Protein AF-A0A6I1Z0A9-F1 (afdb_monomer_lite)

Secondary structure (DSSP, 8-state):
-BS-EEES-SSEEEE-TT--S--EEES-EEES-SSEEEEEEEEEEEEES-EEE-SS---PPPEEEEEE-TT-B--SSS--GGGGGG-S-EEEEE-TTS-EEEEETTEE---

Foldseek 3Di:
DAFEEFEQAQAEAAECVPPQEEDEAEHYEFEAHAAAPAEYQHHAYAYAQYAYDYDPYDYAWHHDYHHYDPNYDTDHPHHDPVCVQQAADWDWDADPVRDIFIGHVNHTDTD

Sequence (111 aa):
MRHDIACNNGHHGFTYNSNPGTMTISNNAGIDNTERNFAFDAGTSVFRSNTSCRFAVSGSNDKISGDADSSNQFWTGTNGSRCSSYSGALGWSFASDGHLTVTFGGTVVNP

Radius of gyration: 13.74 Å; chains: 1; bounding box: 31×29×35 Å

pLDDT: mean 96.53, std 3.13, range [77.81, 98.88]

Structure (mmCIF, N/CA/C/O backbone):
data_AF-A0A6I1Z0A9-F1
#
_entry.id   AF-A0A6I1Z0A9-F1
#
loop_
_atom_site.group_PDB
_atom_site.id
_atom_site.type_symbol
_atom_site.label_atom_id
_atom_site.label_alt_id
_atom_site.label_comp_id
_atom_site.label_asym_id
_atom_site.label_entity_id
_atom_site.label_seq_id
_atom_site.pdbx_PDB_ins_code
_atom_site.Cartn_x
_atom_site.Cartn_y
_atom_site.Cartn_z
_atom_site.occupancy
_atom_site.B_iso_or_equiv
_atom_site.auth_seq_id
_atom_site.auth_comp_id
_atom_site.auth_asym_id
_atom_site.auth_atom_id
_atom_site.pdbx_PDB_model_num
ATOM 1 N N . MET A 1 1 ? 0.526 -13.430 1.356 1.00 90.50 1 MET A N 1
ATOM 2 C CA . MET A 1 1 ? 0.193 -12.251 2.175 1.00 90.50 1 MET A CA 1
ATOM 3 C C . MET A 1 1 ? -1.216 -11.809 1.848 1.00 90.50 1 MET A C 1
ATOM 5 O O . MET A 1 1 ? -1.494 -11.618 0.660 1.00 90.50 1 MET A O 1
ATOM 9 N N . ARG A 1 2 ? -2.106 -11.749 2.844 1.00 96.62 2 ARG A N 1
ATOM 10 C CA . ARG A 1 2 ? -3.529 -11.536 2.583 1.00 96.62 2 ARG A CA 1
ATOM 11 C C . ARG A 1 2 ? -4.280 -10.981 3.790 1.00 96.62 2 ARG A C 1
ATOM 13 O O . ARG A 1 2 ? -4.149 -11.539 4.870 1.00 96.62 2 ARG A O 1
ATOM 20 N N . HIS A 1 3 ? -5.168 -10.016 3.532 1.00 96.06 3 HIS A N 1
ATOM 21 C CA . HIS A 1 3 ? -6.021 -9.346 4.523 1.00 96.06 3 HIS A CA 1
ATOM 22 C C . HIS A 1 3 ? -5.233 -8.512 5.542 1.00 96.06 3 HIS A C 1
ATOM 24 O O . HIS A 1 3 ? -5.661 -8.335 6.679 1.00 96.06 3 HIS A O 1
ATOM 30 N N . ASP A 1 4 ? -4.092 -7.971 5.113 1.00 97.50 4 ASP A N 1
ATOM 31 C CA . ASP A 1 4 ? -3.189 -7.198 5.959 1.00 97.50 4 ASP A CA 1
ATOM 32 C C . ASP A 1 4 ? -3.261 -5.690 5.661 1.00 97.50 4 ASP A C 1
ATOM 34 O O . ASP A 1 4 ? -3.508 -5.261 4.527 1.00 97.50 4 ASP A O 1
ATOM 38 N N . ILE A 1 5 ? -2.980 -4.871 6.681 1.00 98.06 5 ILE A N 1
ATOM 39 C CA . ILE A 1 5 ? -2.839 -3.413 6.560 1.00 98.06 5 ILE A CA 1
ATOM 40 C C . ILE A 1 5 ? -1.430 -3.007 6.996 1.00 98.06 5 ILE A C 1
ATOM 42 O O . ILE A 1 5 ? -1.040 -3.249 8.135 1.00 98.06 5 ILE A O 1
ATOM 46 N N . ALA A 1 6 ? -0.684 -2.345 6.111 1.00 97.94 6 ALA A N 1
ATOM 47 C CA . ALA A 1 6 ? 0.597 -1.717 6.429 1.00 97.94 6 ALA A CA 1
ATOM 48 C C . ALA A 1 6 ? 0.433 -0.195 6.397 1.00 97.94 6 ALA A C 1
ATOM 50 O O . ALA A 1 6 ? 0.198 0.378 5.330 1.00 97.94 6 ALA A O 1
ATOM 51 N N . CYS A 1 7 ? 0.532 0.453 7.557 1.00 96.44 7 CYS A N 1
ATOM 52 C CA . CYS A 1 7 ? 0.209 1.867 7.721 1.00 96.44 7 CYS A CA 1
ATOM 53 C C . CYS A 1 7 ? 1.338 2.616 8.432 1.00 96.44 7 CYS A C 1
ATOM 55 O O . CYS A 1 7 ? 1.746 2.201 9.515 1.00 96.44 7 CYS A O 1
ATOM 57 N N . ASN A 1 8 ? 1.800 3.731 7.855 1.00 96.38 8 ASN A N 1
ATOM 58 C CA . ASN A 1 8 ? 2.808 4.619 8.452 1.00 96.38 8 ASN A CA 1
ATOM 59 C C . ASN A 1 8 ? 4.110 3.914 8.890 1.00 96.38 8 ASN A C 1
ATOM 61 O O . ASN A 1 8 ? 4.763 4.344 9.845 1.00 96.38 8 ASN A O 1
ATOM 65 N N . ASN A 1 9 ? 4.523 2.838 8.209 1.00 97.19 9 ASN A N 1
ATOM 66 C CA . ASN A 1 9 ? 5.834 2.251 8.473 1.00 97.19 9 ASN A CA 1
ATOM 67 C C . ASN A 1 9 ? 6.932 3.246 8.082 1.00 97.19 9 ASN A C 1
ATOM 69 O O . ASN A 1 9 ? 6.832 3.925 7.058 1.00 97.19 9 ASN A O 1
ATOM 73 N N . GLY A 1 10 ? 8.036 3.245 8.835 1.00 97.00 10 GLY A N 1
ATOM 74 C CA . GLY A 1 10 ? 9.167 4.157 8.626 1.00 97.00 10 GL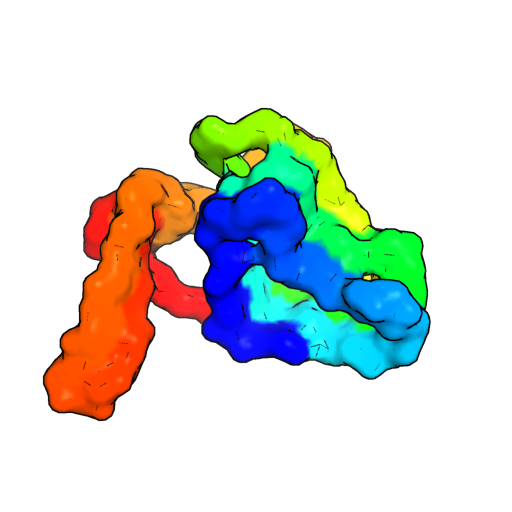Y A CA 1
ATOM 75 C C . GLY A 1 10 ? 9.907 4.004 7.290 1.00 97.00 10 GLY A C 1
ATOM 76 O O . GLY A 1 10 ? 10.783 4.812 6.997 1.00 97.00 10 GLY A O 1
ATOM 77 N N . HIS A 1 11 ? 9.563 2.999 6.478 1.00 95.94 11 HIS A N 1
ATOM 78 C CA . HIS A 1 11 ? 10.139 2.771 5.155 1.00 95.94 11 HIS A CA 1
ATOM 79 C C . HIS A 1 11 ? 9.083 2.241 4.173 1.00 95.94 11 HIS A C 1
ATOM 81 O O . HIS A 1 11 ? 8.279 3.013 3.653 1.00 95.94 11 HIS A O 1
ATOM 87 N N . HIS A 1 12 ? 9.046 0.932 3.915 1.00 97.62 12 HIS A N 1
ATOM 88 C CA . HIS A 1 12 ? 8.056 0.310 3.039 1.00 97.62 12 HIS A CA 1
ATOM 89 C C . HIS A 1 12 ? 6.916 -0.356 3.820 1.00 97.62 12 HIS A C 1
ATOM 91 O O . HIS A 1 12 ? 7.083 -0.741 4.978 1.00 97.62 12 HIS A O 1
ATOM 97 N N . GLY A 1 13 ? 5.773 -0.533 3.156 1.00 98.12 13 GLY A N 1
ATOM 98 C CA . GLY A 1 13 ? 4.671 -1.362 3.639 1.00 98.12 13 GLY A CA 1
ATOM 99 C C . GLY A 1 13 ? 4.933 -2.844 3.376 1.00 98.12 13 GLY A C 1
ATOM 100 O O . GLY A 1 13 ? 5.475 -3.556 4.217 1.00 98.12 13 GLY A O 1
ATOM 101 N N . PHE A 1 14 ? 4.573 -3.298 2.178 1.00 98.44 14 PHE A N 1
ATOM 102 C CA . PHE A 1 14 ? 4.742 -4.677 1.727 1.00 98.44 14 PHE A CA 1
ATOM 103 C C . PHE A 1 14 ? 5.932 -4.796 0.782 1.00 98.44 14 PHE A C 1
ATOM 105 O O . PHE A 1 14 ? 6.053 -4.012 -0.162 1.00 98.44 14 PHE A O 1
ATOM 112 N N . THR A 1 15 ? 6.802 -5.781 1.006 1.00 97.62 15 THR A N 1
ATOM 113 C CA . THR A 1 15 ? 8.034 -5.934 0.224 1.00 97.62 15 THR A CA 1
ATOM 114 C C . THR A 1 15 ? 8.291 -7.379 -0.174 1.00 97.62 15 THR A C 1
ATOM 116 O O . THR A 1 15 ? 7.865 -8.314 0.504 1.00 97.62 15 THR A O 1
ATOM 119 N N . TYR A 1 16 ? 9.037 -7.557 -1.265 1.00 96.56 16 TYR A N 1
ATOM 120 C CA . TYR A 1 16 ? 9.557 -8.871 -1.647 1.00 96.56 16 TYR A CA 1
ATOM 121 C C . TYR A 1 16 ? 10.778 -9.309 -0.830 1.00 96.56 16 TYR A C 1
ATOM 123 O O . TYR A 1 16 ? 11.138 -10.481 -0.863 1.00 96.56 16 TYR A O 1
ATOM 131 N N . ASN A 1 17 ? 11.424 -8.375 -0.120 1.00 95.50 17 ASN A N 1
ATOM 132 C CA . ASN A 1 17 ? 12.659 -8.581 0.640 1.00 95.50 17 ASN A CA 1
ATOM 133 C C . ASN A 1 17 ? 13.692 -9.454 -0.102 1.00 95.50 17 ASN A C 1
ATOM 135 O O . ASN A 1 17 ? 14.210 -10.431 0.437 1.00 95.50 17 ASN A O 1
ATOM 139 N N . SER A 1 18 ? 13.939 -9.123 -1.373 1.00 96.31 18 SER A N 1
ATOM 140 C CA . SER A 1 18 ? 14.875 -9.840 -2.248 1.00 96.31 18 SER A CA 1
ATOM 141 C C . SER A 1 18 ? 14.510 -11.299 -2.557 1.00 96.31 18 SER A C 1
ATOM 143 O O . SER A 1 18 ? 15.354 -12.031 -3.063 1.00 96.31 18 SER A O 1
ATOM 145 N N . ASN A 1 19 ? 13.269 -11.735 -2.313 1.00 96.25 19 ASN A N 1
ATOM 146 C CA . ASN A 1 19 ? 12.769 -13.042 -2.741 1.00 96.25 19 ASN A CA 1
ATOM 147 C C . ASN A 1 19 ? 12.257 -12.987 -4.197 1.00 96.25 19 ASN A C 1
ATOM 149 O O . ASN A 1 19 ? 11.181 -12.434 -4.433 1.00 96.25 19 ASN A O 1
ATOM 153 N N . PRO A 1 20 ? 12.958 -13.580 -5.184 1.00 93.75 20 PRO A N 1
ATOM 154 C CA . PRO A 1 20 ? 12.493 -13.594 -6.573 1.00 93.75 20 PRO A CA 1
ATOM 155 C C . PRO A 1 20 ? 11.410 -14.657 -6.834 1.00 93.75 20 PRO A C 1
ATOM 157 O O . PRO A 1 20 ? 10.791 -14.663 -7.904 1.00 93.75 20 PRO A O 1
ATOM 160 N N . GLY A 1 21 ? 11.200 -15.575 -5.884 1.00 96.88 21 GLY A N 1
ATOM 161 C CA . GLY A 1 21 ? 10.205 -16.633 -5.974 1.00 96.88 21 GLY A CA 1
ATOM 162 C C . GLY A 1 21 ? 8.774 -16.097 -5.976 1.00 96.88 21 GLY A C 1
ATOM 163 O O . GLY A 1 21 ? 8.495 -14.966 -5.576 1.00 96.88 21 GLY A O 1
ATOM 164 N N . THR A 1 22 ? 7.845 -16.928 -6.440 1.00 97.81 22 THR A N 1
ATOM 165 C CA . THR A 1 22 ? 6.428 -16.571 -6.489 1.00 97.81 22 THR A CA 1
ATOM 166 C C . THR A 1 22 ? 5.839 -16.477 -5.086 1.00 97.81 22 THR A C 1
ATOM 168 O O . THR A 1 22 ? 5.904 -17.423 -4.302 1.00 97.81 22 THR A O 1
ATOM 171 N N . MET A 1 23 ? 5.190 -15.354 -4.797 1.00 97.50 23 MET A N 1
ATOM 172 C CA . MET A 1 23 ? 4.311 -15.193 -3.645 1.00 97.50 23 MET A CA 1
ATOM 173 C C . MET A 1 23 ? 2.936 -14.731 -4.115 1.00 97.50 23 MET A C 1
ATOM 175 O O . MET A 1 23 ? 2.817 -13.996 -5.092 1.00 97.50 23 MET A O 1
ATOM 179 N N . THR A 1 24 ? 1.888 -15.127 -3.400 1.00 98.31 24 THR A N 1
ATOM 180 C CA . THR A 1 24 ? 0.545 -14.578 -3.610 1.00 98.31 24 THR A CA 1
ATOM 181 C C . THR A 1 24 ? 0.336 -13.396 -2.672 1.00 98.31 24 THR A C 1
ATOM 183 O O . THR A 1 24 ? 0.343 -13.556 -1.445 1.00 98.31 24 THR A O 1
ATOM 186 N N . ILE A 1 25 ? 0.160 -12.213 -3.253 1.00 98.62 25 ILE A N 1
ATOM 187 C CA . ILE A 1 25 ? -0.065 -10.946 -2.560 1.00 98.62 25 ILE A CA 1
ATOM 188 C C . ILE A 1 25 ? -1.468 -10.478 -2.931 1.00 98.62 25 ILE A C 1
ATOM 190 O O . ILE A 1 25 ? -1.704 -10.014 -4.046 1.00 98.62 25 ILE A O 1
ATOM 194 N N . SER A 1 26 ? -2.428 -10.637 -2.029 1.00 98.62 26 SER A N 1
ATOM 195 C CA . SER A 1 26 ? -3.828 -10.358 -2.354 1.00 98.62 26 SER A CA 1
ATOM 196 C C . SER A 1 26 ? -4.564 -9.650 -1.239 1.00 98.62 26 SER A C 1
ATOM 198 O O . SER A 1 26 ? -4.329 -10.004 -0.095 1.00 98.62 26 SER A O 1
ATOM 200 N N . ASN A 1 27 ? -5.509 -8.764 -1.551 1.00 98.44 27 ASN A N 1
ATOM 201 C CA . ASN A 1 27 ? -6.413 -8.188 -0.544 1.00 98.44 27 ASN A CA 1
ATOM 202 C C . ASN A 1 27 ? -5.662 -7.523 0.625 1.00 98.44 27 ASN A C 1
ATOM 204 O O . ASN A 1 27 ? -5.938 -7.797 1.787 1.00 98.44 27 ASN A O 1
ATOM 208 N N . ASN A 1 28 ? -4.645 -6.715 0.327 1.00 98.69 28 ASN A N 1
ATOM 209 C CA . ASN A 1 28 ? -3.909 -5.955 1.339 1.00 98.69 28 ASN A CA 1
ATOM 210 C C . ASN A 1 28 ? -4.086 -4.454 1.109 1.00 98.69 28 ASN A C 1
ATOM 212 O O . ASN A 1 28 ? -4.296 -4.026 -0.030 1.00 98.69 28 ASN A O 1
ATOM 216 N N . ALA A 1 29 ? -3.947 -3.655 2.166 1.00 98.56 29 ALA A N 1
ATOM 217 C CA . ALA A 1 29 ? -3.979 -2.197 2.091 1.00 98.56 29 ALA A CA 1
ATOM 218 C C . ALA A 1 29 ? -2.668 -1.580 2.596 1.00 98.56 29 ALA A C 1
ATOM 220 O O . ALA A 1 29 ? -2.288 -1.759 3.750 1.00 98.56 29 ALA A O 1
ATOM 221 N N . GLY A 1 30 ? -1.964 -0.855 1.728 1.00 98.31 30 GLY A N 1
ATOM 222 C CA . GLY A 1 30 ? -0.769 -0.095 2.090 1.00 98.31 30 GLY A CA 1
ATOM 223 C C . GLY A 1 30 ? -1.094 1.394 2.135 1.00 98.31 30 GLY A C 1
ATOM 224 O O . GLY A 1 30 ? -1.508 1.951 1.118 1.00 98.31 30 GLY A O 1
ATOM 225 N N . ILE A 1 31 ? -0.923 2.028 3.296 1.00 98.06 31 ILE A N 1
ATOM 226 C CA . ILE A 1 31 ? -1.338 3.411 3.556 1.00 98.06 31 ILE A CA 1
ATOM 227 C C . ILE A 1 31 ? -0.156 4.213 4.106 1.00 98.06 31 ILE A C 1
ATOM 229 O O . ILE A 1 31 ? 0.419 3.848 5.127 1.00 98.06 31 ILE A O 1
ATOM 233 N N . ASP A 1 32 ? 0.201 5.309 3.437 1.00 97.50 32 ASP A N 1
ATOM 234 C CA . ASP A 1 32 ? 1.152 6.309 3.951 1.00 97.50 32 ASP A CA 1
ATOM 235 C C . ASP A 1 32 ? 2.493 5.765 4.501 1.00 97.50 32 ASP A C 1
ATOM 237 O O . ASP A 1 32 ? 3.114 6.357 5.379 1.00 97.50 32 ASP A O 1
ATOM 241 N N . ASN A 1 33 ? 3.011 4.662 3.953 1.00 98.06 33 ASN A N 1
ATOM 242 C CA . ASN A 1 33 ? 4.361 4.206 4.297 1.00 98.06 33 ASN A CA 1
ATOM 243 C C . ASN A 1 33 ? 5.402 5.160 3.688 1.00 98.06 33 ASN A C 1
ATOM 245 O O . ASN A 1 33 ? 5.232 5.605 2.542 1.00 98.06 33 ASN A O 1
ATOM 249 N N . THR A 1 34 ? 6.474 5.459 4.431 1.00 97.19 34 THR A N 1
ATOM 250 C CA . THR A 1 34 ? 7.419 6.547 4.114 1.00 97.19 34 THR A CA 1
ATOM 251 C C . THR A 1 34 ? 7.902 6.531 2.663 1.00 97.19 34 THR A C 1
ATOM 253 O O . THR A 1 34 ? 7.809 7.546 1.978 1.00 97.19 34 THR A O 1
ATOM 256 N N . GLU A 1 35 ? 8.377 5.390 2.153 1.00 96.38 35 GLU A N 1
ATOM 257 C CA . GLU A 1 35 ? 8.914 5.309 0.792 1.00 96.38 35 GLU A CA 1
ATOM 258 C C . GLU A 1 35 ? 7.937 4.681 -0.205 1.00 96.38 35 GLU A C 1
ATOM 260 O O . GLU A 1 35 ? 7.635 5.301 -1.225 1.00 96.38 35 GLU A O 1
ATOM 265 N N . ARG A 1 36 ? 7.418 3.473 0.052 1.00 98.00 36 ARG A N 1
ATOM 266 C CA . ARG A 1 36 ? 6.495 2.749 -0.855 1.00 98.00 36 ARG A CA 1
ATOM 267 C C . ARG A 1 36 ? 5.486 1.938 -0.061 1.00 98.00 36 ARG A C 1
ATOM 269 O O . ARG A 1 36 ? 5.853 1.325 0.936 1.00 98.00 36 ARG A O 1
ATOM 276 N N . ASN A 1 37 ? 4.248 1.869 -0.533 1.00 98.44 37 ASN A N 1
ATOM 277 C CA . ASN A 1 37 ? 3.253 0.979 0.057 1.00 98.44 37 ASN A CA 1
ATOM 278 C C . ASN A 1 37 ? 3.485 -0.465 -0.410 1.00 98.44 37 ASN A C 1
ATOM 280 O O . ASN A 1 37 ? 3.415 -1.382 0.403 1.00 98.44 37 ASN A O 1
ATOM 284 N N . PHE A 1 38 ? 3.848 -0.649 -1.683 1.00 98.69 38 PHE A N 1
ATOM 285 C CA . PHE A 1 38 ? 4.256 -1.928 -2.266 1.00 98.69 38 PHE A CA 1
ATOM 286 C C . PHE A 1 38 ? 5.607 -1.781 -2.986 1.00 98.69 38 PHE A C 1
ATOM 288 O O . PHE A 1 38 ? 5.745 -0.997 -3.929 1.00 98.69 38 PHE A O 1
ATOM 295 N N . ALA A 1 39 ? 6.608 -2.541 -2.538 1.00 98.31 39 ALA A N 1
ATOM 296 C CA . ALA A 1 39 ? 7.970 -2.553 -3.073 1.00 98.31 39 ALA A CA 1
ATOM 297 C C . ALA A 1 39 ? 8.365 -3.974 -3.512 1.00 98.31 39 ALA A C 1
ATOM 299 O O . ALA A 1 39 ? 8.938 -4.748 -2.744 1.00 98.31 39 ALA A O 1
ATOM 300 N N . PHE A 1 40 ? 8.006 -4.330 -4.744 1.00 98.25 40 PHE A N 1
ATOM 301 C CA . PHE A 1 40 ? 8.308 -5.601 -5.402 1.00 98.25 40 PHE A CA 1
ATOM 302 C C . PHE A 1 40 ? 9.058 -5.313 -6.704 1.00 98.25 40 PHE A C 1
ATOM 304 O O . PHE A 1 40 ? 8.479 -5.298 -7.788 1.00 98.25 40 PHE A O 1
ATOM 311 N N . ASP A 1 41 ? 10.352 -5.022 -6.595 1.00 97.00 41 ASP A N 1
ATOM 312 C CA . ASP A 1 41 ? 11.177 -4.595 -7.731 1.00 97.00 41 ASP A CA 1
ATOM 313 C C . ASP A 1 41 ? 11.560 -5.741 -8.682 1.00 97.00 41 ASP A C 1
ATOM 315 O O . ASP A 1 41 ? 11.902 -5.498 -9.840 1.00 97.00 41 ASP A O 1
ATOM 319 N N . ALA A 1 42 ? 11.471 -6.993 -8.226 1.00 97.31 42 ALA A N 1
ATOM 320 C CA . ALA A 1 42 ? 11.786 -8.182 -9.009 1.00 97.31 42 ALA A CA 1
ATOM 321 C C . ALA A 1 42 ? 10.9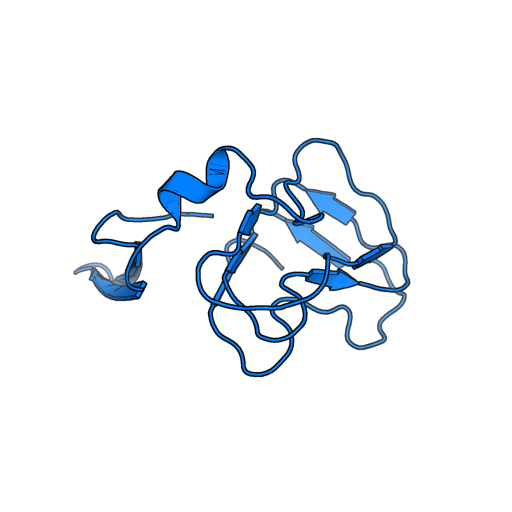19 -9.384 -8.602 1.00 97.31 42 ALA A C 1
ATOM 323 O O . ALA A 1 42 ? 10.308 -9.397 -7.533 1.00 97.31 42 ALA A O 1
ATOM 324 N N . GLY A 1 43 ? 10.930 -10.421 -9.443 1.00 95.75 43 GLY A N 1
ATOM 325 C CA . GLY A 1 43 ? 10.333 -11.722 -9.154 1.00 95.75 43 GLY A CA 1
ATOM 326 C C . GLY A 1 43 ? 9.082 -12.032 -9.972 1.00 95.75 43 GLY A C 1
ATOM 327 O O . GLY A 1 43 ? 8.807 -11.415 -10.997 1.00 95.75 43 GLY A O 1
ATOM 328 N N . THR A 1 44 ? 8.354 -13.053 -9.525 1.00 97.88 44 THR A N 1
ATOM 329 C CA . THR A 1 44 ? 7.209 -13.645 -10.246 1.00 97.88 44 THR A CA 1
ATOM 330 C C . THR A 1 44 ? 5.947 -13.704 -9.386 1.00 97.88 44 THR A C 1
ATOM 332 O O . THR A 1 44 ? 5.096 -14.569 -9.570 1.00 97.88 44 THR A O 1
ATOM 335 N N . SER A 1 45 ? 5.836 -12.818 -8.394 1.00 98.31 45 SER A N 1
ATOM 336 C CA . SER A 1 45 ? 4.686 -12.798 -7.486 1.00 98.31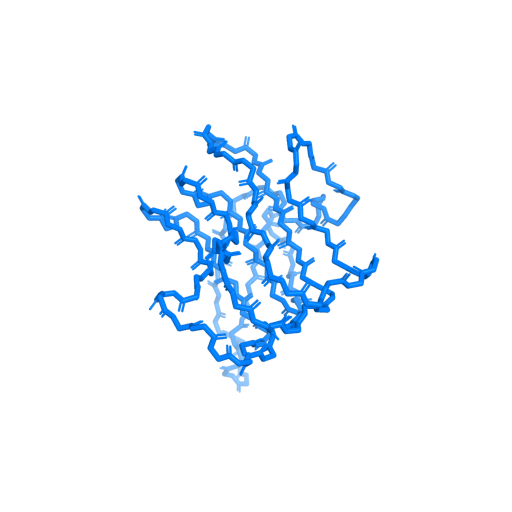 45 SER A CA 1
ATOM 337 C C . SER A 1 45 ? 3.382 -12.475 -8.221 1.00 98.31 45 SER A C 1
ATOM 339 O O . SER A 1 45 ? 3.386 -11.801 -9.249 1.00 98.31 45 SER A O 1
ATOM 341 N N . VAL A 1 46 ? 2.270 -12.964 -7.677 1.00 98.75 46 VAL A N 1
ATOM 342 C CA . VAL A 1 46 ? 0.918 -12.763 -8.208 1.00 98.75 46 VAL A CA 1
ATOM 343 C C . VAL A 1 46 ? 0.184 -11.766 -7.320 1.00 98.75 46 VAL A C 1
ATOM 345 O O . VAL A 1 46 ? 0.098 -11.965 -6.105 1.00 98.75 46 VAL A O 1
ATOM 348 N N . PHE A 1 47 ? -0.372 -10.717 -7.922 1.00 98.88 47 PHE A N 1
ATOM 349 C CA . PHE A 1 47 ? -1.004 -9.598 -7.229 1.00 98.88 47 PHE A CA 1
ATOM 350 C C . PHE A 1 47 ? -2.479 -9.488 -7.587 1.00 98.88 47 PHE A C 1
ATOM 352 O O . PHE A 1 47 ? -2.806 -9.350 -8.767 1.00 98.88 47 PHE A O 1
ATOM 359 N N . ARG A 1 48 ? -3.374 -9.510 -6.596 1.00 98.69 48 ARG A N 1
ATOM 360 C CA . ARG A 1 48 ? -4.829 -9.374 -6.799 1.00 98.69 48 ARG A CA 1
ATOM 361 C C . ARG A 1 48 ? -5.459 -8.475 -5.734 1.00 98.69 48 ARG A C 1
ATOM 363 O O . ARG A 1 48 ? -5.155 -8.601 -4.556 1.00 98.69 48 ARG A O 1
ATOM 370 N N . SER A 1 49 ? -6.370 -7.589 -6.113 1.00 98.44 49 SER A N 1
ATOM 371 C CA . SER A 1 49 ? -7.213 -6.802 -5.200 1.00 98.44 49 SER A CA 1
ATOM 372 C C . SER A 1 49 ? -6.477 -5.946 -4.159 1.00 98.44 49 SER A C 1
ATOM 374 O O . SER A 1 49 ? -7.107 -5.463 -3.222 1.00 98.44 49 SER A O 1
ATOM 376 N N . ASN A 1 50 ? -5.175 -5.694 -4.303 1.00 98.81 50 ASN A N 1
ATOM 377 C CA . ASN A 1 50 ? -4.432 -4.857 -3.358 1.00 98.81 50 ASN A CA 1
ATOM 378 C C . ASN A 1 50 ? -4.802 -3.376 -3.518 1.00 98.81 50 ASN A C 1
ATOM 380 O O . ASN A 1 50 ? -5.113 -2.930 -4.624 1.00 98.81 50 ASN A O 1
ATOM 384 N N . THR A 1 51 ? -4.747 -2.618 -2.425 1.00 98.69 51 THR A N 1
ATOM 385 C CA . THR A 1 51 ? -5.061 -1.185 -2.385 1.00 98.69 51 THR A CA 1
ATOM 386 C C . THR A 1 51 ? -3.873 -0.403 -1.849 1.00 98.69 51 THR A C 1
ATOM 388 O O . THR A 1 51 ? -3.332 -0.726 -0.796 1.00 98.69 51 THR A O 1
ATOM 391 N N . SER A 1 52 ? -3.492 0.657 -2.547 1.00 98.62 52 SER A N 1
ATOM 392 C CA . SER A 1 52 ? -2.453 1.587 -2.128 1.00 98.62 52 SER A CA 1
ATOM 393 C C . SER A 1 52 ? -2.996 3.005 -2.138 1.00 98.62 52 SER A C 1
ATOM 395 O O . SER A 1 52 ? -3.576 3.443 -3.137 1.00 98.62 52 SER A O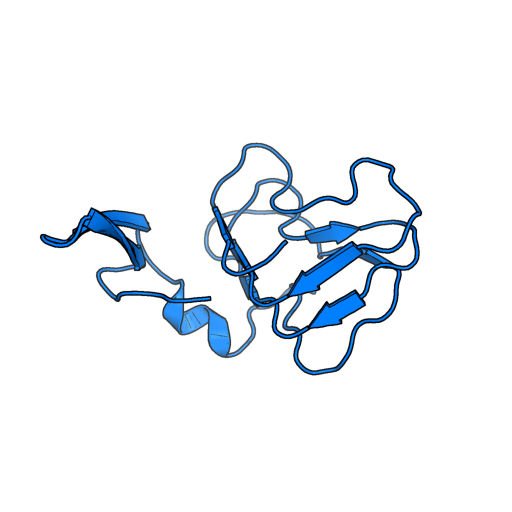 1
ATOM 397 N N . CYS A 1 53 ? -2.823 3.702 -1.017 1.00 98.00 53 CYS A N 1
ATOM 398 C CA . CYS A 1 53 ? -3.312 5.063 -0.833 1.00 98.00 53 CYS A CA 1
ATOM 399 C C . CYS A 1 53 ? -2.271 5.940 -0.149 1.00 98.00 53 CYS A C 1
ATOM 401 O O . CYS A 1 53 ? -1.489 5.465 0.685 1.00 98.00 53 CYS A O 1
ATOM 403 N N . ARG A 1 54 ? -2.282 7.229 -0.494 1.00 97.00 54 ARG A N 1
ATOM 404 C CA . ARG A 1 54 ? -1.485 8.244 0.198 1.00 97.00 54 ARG A CA 1
ATOM 405 C C . ARG A 1 54 ? -2.293 9.499 0.490 1.00 97.00 54 ARG A C 1
ATOM 407 O O . ARG A 1 54 ? -3.066 9.943 -0.357 1.00 97.00 54 ARG A O 1
ATOM 414 N N . PHE A 1 55 ? -2.081 10.087 1.660 1.00 95.94 55 PHE A N 1
ATOM 415 C CA . PHE A 1 55 ? -2.756 11.305 2.111 1.00 95.94 55 PHE A CA 1
ATOM 416 C C . PHE A 1 55 ? -1.800 12.300 2.762 1.00 95.94 55 PHE A C 1
ATOM 418 O O . PHE A 1 55 ? -1.920 13.496 2.507 1.00 95.94 55 PHE A O 1
ATOM 425 N N . ALA A 1 56 ? -0.868 11.822 3.592 1.00 87.50 56 ALA A N 1
ATOM 426 C CA . ALA A 1 56 ? -0.080 12.686 4.474 1.00 87.50 56 ALA A CA 1
ATOM 427 C C . ALA A 1 56 ? 1.442 12.631 4.246 1.00 87.50 56 ALA A C 1
ATOM 429 O O . ALA A 1 56 ? 2.171 13.376 4.900 1.00 87.50 56 ALA A O 1
ATOM 430 N N . VAL A 1 57 ? 1.941 11.781 3.337 1.00 85.94 57 VAL A N 1
ATOM 431 C CA . VAL A 1 57 ? 3.390 11.565 3.144 1.00 85.94 57 VAL A CA 1
ATOM 432 C C . VAL A 1 57 ? 3.856 11.746 1.697 1.00 85.94 57 VAL A C 1
ATOM 434 O O . VAL A 1 57 ? 3.140 11.436 0.743 1.00 85.94 57 VAL A O 1
ATOM 437 N N . SER A 1 58 ? 5.109 12.182 1.533 1.00 82.12 58 SER A N 1
ATOM 438 C CA . SER A 1 58 ? 5.810 12.272 0.247 1.00 82.12 58 SER A CA 1
ATOM 439 C C . SER A 1 58 ? 6.653 11.016 -0.013 1.00 82.12 58 SER A C 1
ATOM 441 O O . SER A 1 58 ? 7.865 11.016 0.197 1.00 82.12 58 SER A O 1
ATOM 443 N N . GLY A 1 59 ? 6.006 9.934 -0.445 1.00 88.81 59 GLY A N 1
ATOM 444 C CA . GLY A 1 59 ? 6.682 8.714 -0.897 1.00 88.81 59 GLY A CA 1
ATOM 445 C C . GLY A 1 59 ? 6.674 8.562 -2.420 1.00 88.81 59 GLY A C 1
ATOM 446 O O . GLY A 1 59 ? 6.059 9.343 -3.146 1.00 88.81 59 GLY A O 1
ATOM 447 N N . SER A 1 60 ? 7.348 7.529 -2.916 1.00 95.12 60 SER A N 1
ATOM 448 C CA . SER A 1 60 ? 7.424 7.219 -4.345 1.00 95.12 60 SER A CA 1
ATOM 449 C C . SER A 1 60 ? 6.281 6.307 -4.809 1.00 95.12 60 SER A C 1
ATOM 451 O O . SER A 1 60 ? 5.508 5.772 -4.003 1.00 95.12 60 SER A O 1
ATOM 453 N N . ASN A 1 61 ? 6.170 6.139 -6.129 1.00 98.12 61 ASN A N 1
ATOM 454 C CA . ASN A 1 61 ? 5.242 5.190 -6.740 1.00 98.12 61 ASN A CA 1
ATOM 455 C C . ASN A 1 61 ? 5.520 3.759 -6.272 1.00 98.12 61 ASN A C 1
ATOM 457 O O . ASN A 1 61 ? 6.672 3.388 -6.030 1.00 98.12 61 ASN A O 1
ATOM 461 N N . ASP A 1 62 ? 4.476 2.942 -6.194 1.00 98.56 62 ASP A N 1
ATOM 462 C CA . ASP A 1 62 ? 4.644 1.515 -5.944 1.00 98.56 62 ASP A CA 1
ATOM 463 C C . ASP A 1 62 ? 5.445 0.851 -7.073 1.00 98.56 62 ASP A C 1
ATOM 465 O O . ASP A 1 62 ? 5.438 1.294 -8.228 1.00 98.56 62 ASP A O 1
ATOM 469 N N . LYS A 1 63 ? 6.162 -0.219 -6.727 1.00 98.12 63 LYS A N 1
ATOM 470 C CA . LYS A 1 63 ? 6.941 -1.038 -7.663 1.00 98.12 63 LYS A CA 1
ATOM 471 C C . LYS A 1 63 ? 6.411 -2.446 -7.654 1.00 98.12 63 LYS A C 1
ATOM 473 O O . LYS A 1 63 ? 6.343 -3.054 -6.592 1.00 98.12 63 LYS A O 1
ATOM 478 N N . ILE A 1 64 ? 6.053 -2.935 -8.834 1.00 98.12 64 ILE A N 1
ATOM 479 C CA . ILE A 1 64 ? 5.441 -4.244 -9.019 1.00 98.12 64 ILE A CA 1
ATOM 480 C C . ILE A 1 64 ? 6.111 -4.924 -10.205 1.00 98.12 64 ILE A C 1
ATOM 482 O O . ILE A 1 64 ? 6.064 -4.426 -11.329 1.00 98.12 64 ILE A O 1
ATOM 486 N N . SER A 1 65 ? 6.734 -6.061 -9.928 1.00 98.06 65 SER A N 1
ATOM 487 C CA . SER A 1 65 ? 7.315 -6.983 -10.892 1.00 98.06 65 SER A CA 1
ATOM 488 C C . SER A 1 65 ? 6.709 -8.361 -10.639 1.00 98.06 65 SER A C 1
ATOM 490 O O . SER A 1 65 ? 6.779 -8.881 -9.522 1.00 98.06 65 SER A O 1
ATOM 492 N N . GLY A 1 66 ? 6.032 -8.909 -11.647 1.00 97.56 66 GLY A N 1
ATOM 493 C CA . GLY A 1 66 ? 5.259 -10.145 -11.545 1.00 97.56 66 GLY A CA 1
ATOM 494 C C . GLY A 1 66 ? 3.920 -10.065 -12.281 1.00 97.56 66 GLY A C 1
ATOM 495 O O . GLY A 1 66 ? 3.703 -9.190 -13.118 1.00 97.56 66 GLY A O 1
ATOM 496 N N . ASP A 1 67 ? 3.022 -10.993 -11.965 1.00 98.62 67 ASP A N 1
ATOM 497 C CA . ASP A 1 67 ? 1.675 -11.067 -12.530 1.00 98.62 67 ASP A CA 1
ATOM 498 C C . ASP A 1 67 ? 0.717 -10.197 -11.705 1.00 98.62 67 ASP A C 1
ATOM 500 O O . ASP A 1 67 ? 0.230 -10.605 -10.649 1.00 98.62 67 ASP A O 1
ATOM 504 N N . ALA A 1 68 ? 0.421 -8.995 -12.197 1.00 98.50 68 ALA A N 1
ATOM 505 C CA . ALA A 1 68 ? -0.587 -8.108 -11.631 1.00 98.50 68 ALA A CA 1
ATOM 506 C C . ALA A 1 68 ? -1.738 -7.898 -12.619 1.00 98.50 68 ALA A C 1
ATOM 508 O O . ALA A 1 68 ? -1.522 -7.460 -13.747 1.00 98.50 68 ALA A O 1
ATOM 509 N N . ASP A 1 69 ? -2.966 -8.160 -12.175 1.00 98.50 69 ASP A N 1
ATOM 510 C CA . ASP A 1 69 ? -4.166 -7.874 -12.960 1.00 98.50 69 ASP A CA 1
ATOM 511 C C . ASP A 1 69 ? -4.770 -6.501 -12.606 1.00 98.50 69 ASP A C 1
ATOM 513 O O . ASP A 1 69 ? -4.299 -5.782 -11.714 1.00 98.50 69 ASP A O 1
ATOM 517 N N . SER A 1 70 ? -5.863 -6.153 -13.286 1.00 98.25 70 SER A N 1
ATOM 518 C CA . SER A 1 70 ? -6.570 -4.880 -13.116 1.00 98.25 70 SER A CA 1
ATOM 519 C C . SER A 1 70 ? -7.352 -4.750 -11.805 1.00 98.25 70 SER A C 1
ATOM 521 O O . SER A 1 70 ? -7.929 -3.695 -11.556 1.00 98.25 70 SER A O 1
ATOM 523 N N . SER A 1 71 ? -7.420 -5.792 -10.970 1.00 98.50 71 SER A N 1
ATOM 524 C CA . SER A 1 71 ? -8.102 -5.707 -9.671 1.00 98.50 71 SER A CA 1
ATOM 525 C C . SER A 1 71 ? -7.279 -4.933 -8.635 1.00 98.50 71 SER A C 1
ATOM 527 O O . SER A 1 71 ? -7.805 -4.484 -7.614 1.00 98.50 71 SER A O 1
ATOM 529 N N . ASN A 1 72 ? -5.981 -4.746 -8.877 1.00 98.69 72 ASN A N 1
ATOM 530 C CA . ASN A 1 72 ? -5.109 -3.967 -8.007 1.00 98.69 72 ASN A CA 1
ATOM 531 C C . ASN A 1 72 ? -5.289 -2.462 -8.227 1.00 98.69 72 ASN A C 1
ATOM 533 O O . ASN A 1 72 ? -5.550 -1.992 -9.329 1.00 98.69 72 ASN A O 1
ATOM 537 N N . GLN A 1 73 ? -5.089 -1.695 -7.163 1.00 98.56 73 GLN A N 1
ATOM 538 C CA . GLN A 1 73 ? -4.990 -0.243 -7.197 1.00 98.56 73 GLN A CA 1
ATOM 539 C C . GLN A 1 73 ? -3.669 0.135 -6.542 1.00 98.56 73 GLN A C 1
ATOM 541 O O . GLN A 1 73 ? -3.601 0.341 -5.332 1.00 98.56 73 GLN A O 1
ATOM 546 N N . PHE A 1 74 ? -2.619 0.188 -7.352 1.00 98.56 74 PHE A N 1
ATOM 547 C CA . PHE A 1 74 ? -1.308 0.651 -6.919 1.00 98.56 74 PHE A CA 1
ATOM 548 C C . PHE A 1 74 ? -1.205 2.168 -7.030 1.00 98.56 74 PHE A C 1
ATOM 550 O O . PHE A 1 74 ? -1.815 2.784 -7.906 1.00 98.56 74 PHE A O 1
ATOM 557 N N . TRP A 1 75 ? -0.424 2.775 -6.142 1.00 98.06 75 TRP A N 1
ATOM 558 C CA . TRP A 1 75 ? -0.193 4.208 -6.160 1.00 98.06 75 TRP A CA 1
ATOM 559 C C . TRP A 1 75 ? 0.831 4.543 -7.244 1.00 98.06 75 TRP A C 1
ATOM 561 O O . TRP A 1 75 ? 2.007 4.180 -7.154 1.00 98.06 75 TRP A O 1
ATOM 571 N N . THR A 1 76 ? 0.391 5.289 -8.253 1.00 96.25 76 THR A N 1
ATOM 572 C CA . THR A 1 76 ? 1.236 5.778 -9.354 1.00 96.25 76 THR A CA 1
ATOM 573 C C . THR A 1 76 ? 1.306 7.307 -9.410 1.00 96.25 76 THR A C 1
ATOM 575 O O . THR A 1 76 ? 1.584 7.871 -10.466 1.00 96.25 76 THR A O 1
ATOM 578 N N . GLY A 1 77 ? 1.041 7.979 -8.285 1.00 95.75 77 GLY A N 1
ATOM 579 C CA . GLY A 1 77 ? 1.064 9.442 -8.154 1.00 95.75 77 GLY A CA 1
ATOM 580 C C . GLY A 1 77 ? -0.286 10.070 -7.797 1.00 95.75 77 GLY A C 1
ATOM 581 O O . GLY A 1 77 ? -0.338 11.263 -7.517 1.00 95.75 77 GLY A O 1
ATOM 582 N N . THR A 1 78 ? -1.368 9.289 -7.781 1.00 95.81 78 THR A N 1
ATOM 583 C CA . THR A 1 78 ? -2.697 9.746 -7.356 1.00 95.81 78 THR A CA 1
ATOM 584 C C . THR A 1 78 ? -3.484 8.622 -6.683 1.00 95.81 78 THR A C 1
ATOM 586 O O . THR A 1 78 ? -3.258 7.443 -6.967 1.00 95.81 78 THR A O 1
ATOM 589 N N . ASN A 1 79 ? -4.418 8.989 -5.803 1.00 97.62 79 ASN A N 1
ATOM 590 C CA . ASN A 1 79 ? -5.332 8.050 -5.156 1.00 97.62 79 ASN A CA 1
ATOM 591 C C . ASN A 1 79 ? -6.369 7.534 -6.159 1.00 97.62 79 ASN A C 1
ATOM 593 O O . ASN A 1 79 ? -6.977 8.310 -6.896 1.00 97.62 79 ASN A O 1
ATOM 597 N N . GLY A 1 80 ? -6.629 6.227 -6.122 1.00 97.62 80 GLY A N 1
ATOM 598 C CA . GLY A 1 80 ? -7.798 5.640 -6.774 1.00 97.62 80 GLY A CA 1
ATOM 599 C C . GLY A 1 80 ? -9.047 5.690 -5.887 1.00 97.62 80 GLY A C 1
ATOM 600 O O . GLY A 1 80 ? -8.996 6.085 -4.720 1.00 97.62 80 GLY A O 1
ATOM 601 N N . SER A 1 81 ? -10.180 5.248 -6.433 1.00 97.12 81 SER A N 1
ATOM 602 C CA . SER A 1 81 ? -11.501 5.376 -5.799 1.00 97.12 81 SER A CA 1
ATOM 603 C C . SER A 1 81 ? -11.616 4.681 -4.440 1.00 97.12 81 SER A C 1
ATOM 605 O O . SER A 1 81 ? -12.331 5.176 -3.576 1.00 97.12 81 SER A O 1
ATOM 607 N N . ARG A 1 82 ? -10.880 3.585 -4.200 1.00 97.44 82 ARG A N 1
ATOM 608 C CA . ARG A 1 82 ? -10.898 2.887 -2.899 1.00 97.44 82 ARG A CA 1
ATOM 609 C C . ARG A 1 82 ? -10.302 3.703 -1.752 1.00 97.44 82 ARG A C 1
ATOM 611 O O . ARG A 1 82 ? -10.532 3.377 -0.593 1.00 97.44 82 ARG A O 1
ATOM 618 N N . CYS A 1 83 ? -9.541 4.755 -2.047 1.00 97.75 83 CYS A N 1
ATOM 619 C CA . CYS A 1 83 ? -8.815 5.491 -1.019 1.00 97.75 83 CYS A CA 1
ATOM 620 C C . CYS A 1 83 ? -9.702 6.353 -0.126 1.00 97.75 83 CYS A C 1
ATOM 622 O O . CYS A 1 83 ? -9.324 6.608 1.011 1.00 97.75 83 CYS A O 1
ATOM 624 N N . SER A 1 84 ? -10.910 6.727 -0.549 1.00 96.12 84 SER A N 1
ATOM 625 C CA . SER A 1 84 ? -11.831 7.443 0.346 1.00 96.12 84 SER A CA 1
ATOM 626 C C . SER A 1 84 ? -12.100 6.673 1.646 1.00 96.12 84 SER A C 1
ATOM 628 O O . SER A 1 84 ? -12.198 7.289 2.705 1.00 96.12 84 SER A O 1
ATOM 630 N N . SER A 1 85 ? -12.132 5.335 1.585 1.00 96.19 85 SER A N 1
ATOM 631 C CA . SER A 1 85 ? -12.346 4.455 2.742 1.00 96.19 85 SER A CA 1
ATOM 632 C C . SER A 1 85 ? -11.172 4.405 3.724 1.00 96.19 85 SER A C 1
ATOM 634 O O . SER A 1 85 ? -11.365 3.979 4.854 1.00 96.19 85 SER A O 1
ATOM 636 N N . TYR A 1 86 ? -9.974 4.835 3.317 1.00 97.19 86 TYR A N 1
ATOM 637 C CA . TYR A 1 86 ? -8.758 4.802 4.142 1.00 97.19 86 TYR A CA 1
ATOM 638 C C . TYR A 1 86 ? -8.291 6.200 4.574 1.00 97.19 86 TYR A C 1
ATOM 640 O O . TYR A 1 86 ? -7.158 6.370 5.017 1.00 97.19 86 TYR A O 1
ATOM 648 N N . SER A 1 87 ? -9.140 7.216 4.417 1.00 95.69 87 SER A N 1
ATOM 649 C CA . SER A 1 87 ? -8.819 8.589 4.805 1.00 95.69 87 SER A CA 1
ATOM 650 C C . SER A 1 87 ? -9.079 8.850 6.295 1.00 95.69 87 SER A C 1
ATOM 652 O O . SER A 1 87 ? -9.953 8.245 6.913 1.00 95.69 87 SER A O 1
ATOM 654 N N . GLY A 1 88 ? -8.338 9.795 6.876 1.00 95.62 88 GLY A N 1
ATOM 655 C CA . GLY A 1 88 ? -8.483 10.183 8.280 1.00 95.62 88 GLY A CA 1
ATOM 656 C C . GLY A 1 88 ? -7.603 9.380 9.239 1.00 95.62 88 GLY A C 1
ATOM 657 O O . GLY A 1 88 ? -6.737 8.608 8.835 1.00 95.62 88 GLY A O 1
ATOM 658 N N . ALA A 1 89 ? -7.792 9.615 10.538 1.00 95.38 89 ALA A N 1
ATOM 659 C CA . ALA A 1 89 ? -6.946 9.028 11.573 1.00 95.38 89 ALA A CA 1
ATOM 660 C C . ALA A 1 89 ? -7.149 7.509 11.685 1.00 95.38 89 ALA A C 1
ATOM 662 O O . ALA A 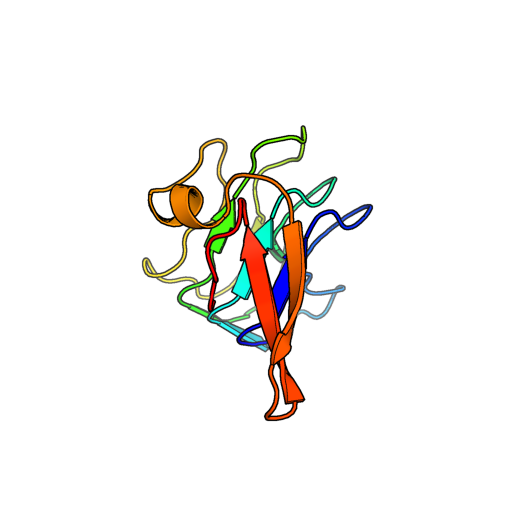1 89 ? -8.290 7.040 11.696 1.00 95.38 89 ALA A O 1
ATOM 663 N N . LEU A 1 90 ? -6.045 6.769 11.822 1.00 96.19 90 LEU A N 1
ATOM 664 C CA . LEU A 1 90 ? -6.055 5.346 12.152 1.00 96.19 90 LEU A CA 1
ATOM 665 C C . LEU A 1 90 ? -6.555 5.150 13.590 1.00 96.19 90 LEU A C 1
ATOM 667 O O . LEU A 1 90 ? -6.016 5.739 14.526 1.00 96.19 90 LEU A O 1
ATOM 671 N N . GLY A 1 91 ? -7.534 4.272 13.763 1.00 96.88 91 GLY A N 1
ATOM 672 C CA . GLY A 1 91 ? -7.965 3.761 15.061 1.00 96.88 91 GLY A CA 1
ATOM 673 C C . GLY A 1 91 ? -8.071 2.243 15.027 1.00 96.88 91 GLY A C 1
ATOM 674 O O . GLY A 1 91 ? -8.355 1.670 13.975 1.00 96.88 91 GLY A O 1
ATOM 675 N N . TRP A 1 92 ? -7.865 1.583 16.162 1.00 96.81 92 TRP A N 1
ATOM 676 C CA . TRP A 1 92 ? -8.030 0.136 16.272 1.00 96.81 92 TRP A CA 1
ATOM 677 C C . TRP A 1 92 ? -8.560 -0.265 17.647 1.00 96.81 92 TRP A C 1
ATOM 679 O O . TRP A 1 92 ? -8.340 0.426 18.643 1.00 96.81 92 TRP A O 1
ATOM 689 N N . SER A 1 93 ? -9.270 -1.386 17.688 1.00 97.00 93 SER A N 1
ATOM 690 C CA . SER A 1 93 ? -9.773 -2.002 18.913 1.00 97.00 93 SER A CA 1
ATOM 691 C C . SER A 1 93 ? -10.017 -3.494 18.699 1.00 97.00 93 SER A C 1
ATOM 693 O O . SER A 1 93 ? -10.047 -3.972 17.567 1.00 97.00 93 SER A O 1
ATOM 695 N N . PHE A 1 94 ? -10.216 -4.240 19.782 1.00 96.69 94 PHE A N 1
ATOM 696 C CA . PHE A 1 94 ? -10.759 -5.593 19.700 1.00 96.69 94 PHE A CA 1
ATOM 697 C C . PHE A 1 94 ? -12.265 -5.553 19.953 1.00 96.69 94 PHE A C 1
ATOM 699 O O . PHE A 1 94 ? -12.721 -4.921 20.909 1.00 96.69 94 PHE A O 1
ATOM 706 N N . ALA A 1 95 ? -13.034 -6.221 19.096 1.00 94.81 95 ALA A N 1
ATOM 707 C CA . ALA A 1 95 ? -14.446 -6.479 19.340 1.00 94.81 95 ALA A CA 1
ATOM 708 C C . ALA A 1 95 ? -14.615 -7.487 20.491 1.00 94.81 95 ALA A C 1
ATOM 710 O O . ALA A 1 95 ? -13.662 -8.137 20.925 1.00 94.81 95 ALA A O 1
ATOM 711 N N . SER A 1 96 ? -15.838 -7.626 21.005 1.00 96.50 96 SER A N 1
ATOM 712 C CA . SER A 1 96 ? -16.134 -8.531 22.127 1.00 96.50 96 SER A CA 1
ATOM 713 C C . SER A 1 96 ? -15.828 -10.004 21.833 1.00 96.50 96 SER A C 1
ATOM 715 O O . SER A 1 96 ? -15.631 -10.782 22.759 1.00 96.50 96 SER A O 1
ATOM 717 N N . ASP A 1 97 ? -15.802 -10.384 20.556 1.00 95.62 97 ASP A N 1
ATOM 718 C CA . ASP A 1 97 ? -15.438 -11.717 20.065 1.00 95.62 97 ASP A CA 1
ATOM 719 C C . ASP A 1 97 ? -13.923 -11.891 19.830 1.00 95.62 97 ASP A C 1
ATOM 721 O O . ASP A 1 97 ? -13.478 -12.957 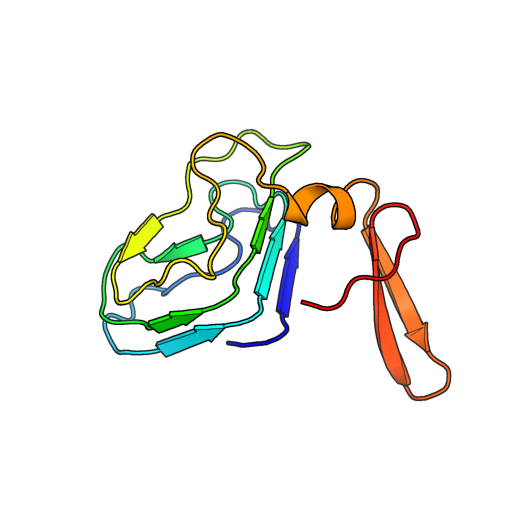19.409 1.00 95.62 97 ASP A O 1
ATOM 725 N N . GLY A 1 98 ? -13.122 -10.861 20.122 1.00 95.44 98 GLY A N 1
ATOM 726 C CA . GLY A 1 98 ? -11.668 -10.866 19.982 1.00 95.44 98 GLY A CA 1
ATOM 727 C C . GLY A 1 98 ? -11.154 -10.512 18.586 1.00 95.44 98 GLY A C 1
ATOM 728 O O . GLY A 1 98 ? -9.940 -10.507 18.383 1.00 95.44 98 GLY A O 1
ATOM 729 N N . HIS A 1 99 ? -12.021 -10.187 17.625 1.00 93.50 99 HIS A N 1
ATOM 730 C CA . HIS A 1 99 ? -11.582 -9.756 16.298 1.00 93.50 99 HIS A CA 1
ATOM 731 C C . HIS A 1 99 ? -11.003 -8.329 16.320 1.00 93.50 99 HIS A C 1
ATOM 733 O O . HIS A 1 99 ? -11.571 -7.419 16.932 1.00 93.50 99 HIS A O 1
ATOM 739 N N . LEU A 1 100 ? -9.887 -8.112 15.613 1.00 94.25 100 LEU A N 1
ATOM 740 C CA . LEU A 1 100 ? -9.274 -6.793 15.440 1.00 94.25 100 LEU A CA 1
ATOM 741 C C . LEU A 1 100 ? -10.119 -5.927 14.498 1.00 94.25 100 LEU A C 1
ATOM 743 O O . LEU A 1 100 ? -10.176 -6.163 13.298 1.00 94.25 100 LEU A O 1
ATOM 747 N N . THR A 1 101 ? -10.719 -4.871 15.027 1.00 96.31 101 THR A N 1
ATOM 748 C CA . THR A 1 101 ? -11.401 -3.849 14.233 1.00 96.31 101 THR A CA 1
ATOM 749 C C . THR A 1 101 ? -10.436 -2.710 13.939 1.00 96.31 101 THR A C 1
ATOM 751 O O . THR A 1 101 ? -9.888 -2.107 14.861 1.00 96.31 101 THR A O 1
ATOM 754 N N . VAL A 1 102 ? -10.253 -2.388 12.659 1.00 97.19 102 VAL A N 1
ATOM 755 C CA . VAL A 1 102 ? -9.448 -1.246 12.211 1.00 97.19 102 VAL A CA 1
ATOM 756 C C . VAL A 1 102 ? -10.361 -0.200 11.591 1.00 97.19 102 VAL A C 1
ATOM 758 O O . VAL A 1 102 ? -11.280 -0.526 10.840 1.00 97.19 102 VAL A O 1
ATOM 761 N N . THR A 1 103 ? -10.101 1.066 11.902 1.00 97.75 103 THR A N 1
ATOM 762 C CA . THR A 1 103 ? -10.851 2.207 11.382 1.00 97.75 103 THR A CA 1
ATOM 763 C C . THR A 1 103 ? -9.935 3.272 10.803 1.00 97.75 103 THR A C 1
ATOM 765 O O . THR A 1 103 ? -8.826 3.481 11.293 1.00 97.75 103 THR A O 1
ATOM 768 N N . PHE A 1 104 ? -10.445 3.984 9.803 1.00 97.62 104 PHE A N 1
ATOM 769 C CA . PHE A 1 104 ? -9.873 5.224 9.292 1.00 97.62 104 PHE A CA 1
ATOM 770 C C . PHE A 1 104 ? -10.949 6.308 9.351 1.00 97.62 104 PHE A C 1
ATOM 772 O O . PHE A 1 104 ? -12.070 6.110 8.878 1.00 97.62 104 PHE A O 1
ATOM 779 N N . GLY A 1 105 ? -10.664 7.410 10.051 1.00 96.50 105 GLY A N 1
ATOM 780 C CA . GLY A 1 105 ? -11.649 8.476 10.272 1.00 96.50 105 GLY A CA 1
ATOM 781 C C . GLY A 1 105 ? -12.917 8.001 11.000 1.00 96.50 105 GLY A C 1
ATOM 782 O O . GLY A 1 105 ? -13.987 8.568 10.803 1.00 96.50 105 GLY A O 1
ATOM 783 N N . GLY A 1 106 ? -12.816 6.929 11.796 1.00 95.88 106 GLY A N 1
ATOM 784 C CA . GLY A 1 106 ? -13.948 6.291 12.478 1.00 95.88 106 GLY A CA 1
ATOM 785 C C . GLY A 1 106 ? -14.749 5.294 11.629 1.00 95.88 106 GLY A C 1
ATOM 786 O O . GLY A 1 106 ? -15.658 4.657 12.154 1.00 95.88 106 GLY A O 1
ATOM 787 N N . THR A 1 107 ? -14.412 5.105 10.349 1.00 95.69 107 THR A N 1
ATOM 788 C CA . THR A 1 107 ? -15.056 4.107 9.478 1.00 95.69 107 THR A CA 1
ATOM 789 C C . THR A 1 107 ? -14.285 2.795 9.515 1.00 95.69 107 THR A C 1
ATOM 791 O O . THR A 1 107 ? -13.077 2.797 9.296 1.00 95.69 107 THR A O 1
ATOM 794 N N . VAL A 1 108 ? -14.970 1.677 9.771 1.00 95.94 108 VAL A N 1
ATOM 795 C CA . VAL A 1 108 ? -14.364 0.334 9.758 1.00 95.94 108 VAL A CA 1
ATOM 796 C C . VAL A 1 108 ? -13.920 -0.042 8.346 1.00 95.94 108 VAL A C 1
ATOM 798 O O . VAL A 1 108 ? -14.671 0.144 7.389 1.00 95.94 108 VAL A O 1
ATOM 801 N N . VAL A 1 109 ? -12.718 -0.609 8.223 1.00 95.31 109 VAL A N 1
ATOM 802 C CA . VAL A 1 109 ? -12.163 -1.094 6.953 1.00 95.31 109 VAL A CA 1
ATOM 803 C C . VAL A 1 109 ? -11.830 -2.578 7.020 1.00 95.31 109 VAL A C 1
ATOM 805 O O . VAL A 1 109 ? -11.333 -3.056 8.034 1.00 95.31 109 VAL A O 1
ATOM 808 N N . ASN A 1 110 ? -12.058 -3.281 5.909 1.00 90.50 110 ASN A N 1
ATOM 809 C CA . ASN A 1 110 ? -11.718 -4.692 5.733 1.00 90.50 110 ASN A CA 1
ATOM 810 C C . ASN A 1 110 ? -11.075 -4.874 4.345 1.00 90.50 110 ASN A C 1
ATOM 812 O O . ASN A 1 110 ? -11.798 -4.785 3.347 1.00 90.50 110 ASN A O 1
ATOM 816 N N . PRO A 1 111 ? -9.742 -5.035 4.256 1.00 77.81 111 PRO A N 1
ATOM 817 C CA . PRO A 1 111 ? -9.048 -5.277 2.990 1.00 77.81 111 PRO A CA 1
ATOM 818 C C . PRO A 1 111 ? -9.311 -6.680 2.414 1.00 77.81 111 PRO A C 1
ATOM 820 O O . PRO A 1 111 ? -9.576 -7.621 3.193 1.00 77.81 111 PRO A O 1
#